Protein AF-A0A3D5CW64-F1 (afdb_monomer_lite)

Foldseek 3Di:
DPPVVVVVVVCLVCVQVVLVVVLVVVLVVCVVVVVVVVNVVSVVVSVVSNVCSVPVVVVVVVVVVVVCVVVPD

pLDDT: mean 89.23, std 5.82, range [57.94, 95.31]

Secondary structure (DSSP, 8-state):
--HHHHHHHHHHHHHHHHHHHHHHHHHHHHHHTT-HHHHHHHHHHHHHHHHHHHTHHHHHHHHHHHHHHHHT-

Radius of gyration: 16.79 Å; chains: 1; bounding box: 47×28×40 Å

Sequence (73 aa):
MNFGQNLDNWFLSNAQSLVLLAIVVIGLYLGFKREFSKLIGFLIIAIIAVGLVFNAAGVKDILLELFNRIIGA

Structure (mmCIF, N/CA/C/O backbone):
data_AF-A0A3D5CW64-F1
#
_entry.id   AF-A0A3D5CW64-F1
#
loop_
_atom_site.group_PDB
_atom_site.id
_atom_site.type_symbol
_atom_site.label_atom_id
_atom_site.label_alt_id
_atom_site.label_comp_id
_atom_site.label_asym_id
_atom_site.label_entity_id
_atom_site.label_seq_id
_atom_site.pdbx_PDB_ins_code
_atom_site.Cartn_x
_atom_site.Cartn_y
_atom_site.Cartn_z
_atom_site.occupancy
_atom_site.B_iso_or_equiv
_atom_site.auth_seq_id
_atom_site.auth_comp_id
_atom_site.auth_asym_id
_atom_site.auth_atom_id
_atom_site.pdbx_PDB_model_num
ATOM 1 N N . MET A 1 1 ? -1.126 -20.251 -20.608 1.00 71.06 1 MET A N 1
ATOM 2 C CA . MET A 1 1 ? -1.725 -18.926 -20.324 1.00 71.06 1 MET A CA 1
ATOM 3 C C . MET A 1 1 ? -0.804 -18.187 -19.366 1.00 71.06 1 MET A C 1
ATOM 5 O O . MET A 1 1 ? -0.423 -18.776 -18.363 1.00 71.06 1 MET A O 1
ATOM 9 N N . ASN A 1 2 ? -0.429 -16.943 -19.669 1.00 85.75 2 ASN A N 1
ATOM 10 C CA . ASN A 1 2 ? 0.470 -16.123 -18.842 1.00 85.75 2 ASN A CA 1
ATOM 11 C C . ASN A 1 2 ? -0.277 -15.466 -17.668 1.00 85.75 2 ASN A C 1
ATOM 13 O O . ASN A 1 2 ? -0.350 -14.248 -17.554 1.00 85.75 2 ASN A O 1
ATOM 17 N N . PHE A 1 3 ? -0.874 -16.286 -16.802 1.00 92.19 3 PHE A N 1
ATOM 18 C CA . PHE A 1 3 ? -1.674 -15.805 -15.674 1.00 92.19 3 PHE A CA 1
ATOM 19 C C . PHE A 1 3 ? -0.879 -14.874 -14.742 1.00 92.19 3 PHE A C 1
ATOM 21 O O . PHE A 1 3 ? -1.364 -13.795 -14.423 1.00 92.19 3 PHE A O 1
ATOM 28 N N . GLY A 1 4 ? 0.354 -15.250 -14.379 1.00 88.69 4 GLY A N 1
ATOM 29 C CA . GLY A 1 4 ? 1.202 -14.455 -13.479 1.00 88.69 4 GLY A CA 1
ATOM 30 C C . GLY A 1 4 ? 1.514 -13.060 -14.023 1.00 88.69 4 GLY A C 1
ATOM 31 O O . GLY A 1 4 ? 1.226 -12.070 -13.368 1.00 88.69 4 GLY A O 1
ATOM 32 N N . GLN A 1 5 ? 1.974 -12.967 -15.274 1.00 87.00 5 GLN A N 1
ATOM 33 C CA . GLN A 1 5 ? 2.262 -11.670 -15.902 1.00 87.00 5 GLN A CA 1
ATOM 34 C C . GLN A 1 5 ? 1.011 -10.789 -16.033 1.00 87.00 5 GLN A C 1
ATOM 36 O O . GLN A 1 5 ? 1.081 -9.575 -15.861 1.00 87.00 5 GLN A O 1
ATOM 41 N N . ASN A 1 6 ? -0.149 -11.390 -16.312 1.00 91.69 6 ASN A N 1
ATOM 42 C CA . ASN A 1 6 ? -1.406 -10.650 -16.394 1.00 91.69 6 ASN A CA 1
ATOM 43 C C . ASN A 1 6 ? -1.848 -10.117 -15.023 1.00 91.69 6 ASN A C 1
ATOM 45 O O . ASN A 1 6 ? -2.369 -9.005 -14.948 1.00 91.69 6 ASN A O 1
ATOM 49 N N . LEU A 1 7 ? -1.625 -10.883 -13.951 1.00 91.38 7 LEU A N 1
ATOM 50 C CA . LEU A 1 7 ? -1.922 -10.465 -12.582 1.00 91.38 7 LEU A CA 1
ATOM 51 C C . LEU A 1 7 ? -0.979 -9.353 -12.112 1.00 91.38 7 LEU A C 1
ATOM 53 O O . LEU A 1 7 ? -1.453 -8.369 -11.552 1.00 91.38 7 LEU A O 1
ATOM 57 N N . ASP A 1 8 ? 0.319 -9.474 -12.384 1.00 87.50 8 ASP A N 1
ATOM 58 C CA . ASP A 1 8 ? 1.315 -8.464 -12.014 1.00 87.50 8 ASP A CA 1
ATOM 59 C C . ASP A 1 8 ? 1.021 -7.128 -12.706 1.00 87.50 8 ASP A C 1
ATOM 61 O O . ASP A 1 8 ? 0.965 -6.078 -12.065 1.00 87.50 8 ASP A O 1
ATOM 65 N N . ASN A 1 9 ? 0.730 -7.170 -14.009 1.00 89.00 9 ASN A N 1
ATOM 66 C CA . ASN A 1 9 ? 0.361 -5.982 -14.776 1.00 89.00 9 ASN A CA 1
ATOM 67 C C . ASN A 1 9 ? -0.956 -5.363 -14.285 1.00 89.00 9 ASN A C 1
ATOM 69 O O . ASN A 1 9 ? -1.069 -4.138 -14.176 1.00 89.00 9 ASN A O 1
ATOM 73 N N . TRP A 1 10 ? -1.954 -6.190 -13.958 1.00 90.75 10 TRP A N 1
ATOM 74 C CA . TRP A 1 10 ? -3.200 -5.716 -13.358 1.00 90.75 10 TRP A CA 1
ATOM 75 C C . TRP A 1 10 ? -2.945 -5.061 -11.995 1.00 90.75 10 TRP A C 1
ATOM 77 O O . TRP A 1 10 ? -3.423 -3.958 -11.747 1.00 90.75 10 TRP A O 1
ATOM 87 N N . PHE A 1 11 ? -2.148 -5.677 -11.125 1.00 87.69 11 PHE A N 1
ATOM 88 C CA . PHE A 1 11 ? -1.880 -5.140 -9.796 1.00 87.69 11 PHE A CA 1
ATOM 89 C C . PHE A 1 11 ? -1.131 -3.807 -9.865 1.00 87.69 11 PHE A C 1
ATOM 91 O O . PHE A 1 11 ? -1.560 -2.837 -9.247 1.00 87.69 11 PHE A O 1
ATOM 98 N N . LEU A 1 12 ? -0.067 -3.722 -10.668 1.00 84.50 12 LEU A N 1
ATOM 99 C CA . LEU A 1 12 ? 0.726 -2.500 -10.809 1.00 84.50 12 LEU A CA 1
ATOM 100 C C . LEU A 1 12 ? -0.083 -1.345 -11.411 1.00 84.50 12 LEU A C 1
ATOM 102 O O . LEU A 1 12 ? 0.035 -0.215 -10.944 1.00 84.50 12 LEU A O 1
ATOM 106 N N . SER A 1 13 ? -0.945 -1.620 -12.394 1.00 88.62 13 SER A N 1
ATOM 107 C CA . SER A 1 13 ? -1.810 -0.593 -12.997 1.00 88.62 13 SER A CA 1
ATOM 108 C C . SER A 1 13 ? -2.935 -0.113 -12.073 1.00 88.62 13 SER A C 1
ATOM 110 O O . SER A 1 13 ? -3.425 0.999 -12.248 1.00 88.62 13 SER A O 1
ATOM 112 N N . ASN A 1 14 ? -3.322 -0.909 -11.071 1.00 90.12 14 ASN A N 1
ATOM 113 C CA . ASN A 1 14 ? -4.403 -0.582 -10.134 1.00 90.12 14 ASN A CA 1
ATOM 114 C C . ASN A 1 14 ? -3.913 -0.224 -8.719 1.00 90.12 14 ASN A C 1
ATOM 116 O O . ASN A 1 14 ? -4.722 0.177 -7.880 1.00 90.12 14 ASN A O 1
ATOM 120 N N . ALA A 1 15 ? -2.611 -0.336 -8.438 1.00 88.44 15 ALA A N 1
ATOM 121 C CA . ALA A 1 15 ? -2.036 -0.184 -7.100 1.00 88.44 15 ALA A CA 1
ATOM 122 C C . ALA A 1 15 ? -2.428 1.141 -6.427 1.00 88.44 15 ALA A C 1
ATOM 124 O O . ALA A 1 15 ? -2.790 1.156 -5.253 1.00 88.44 15 ALA A O 1
ATOM 125 N N . GLN A 1 16 ? -2.439 2.243 -7.181 1.00 89.31 16 GLN A N 1
ATOM 126 C CA . GLN A 1 16 ? -2.819 3.559 -6.670 1.00 89.31 16 GLN A CA 1
ATOM 127 C C . GLN A 1 16 ? -4.269 3.604 -6.180 1.00 89.31 16 GLN A C 1
ATOM 129 O O . GLN A 1 16 ? -4.532 3.969 -5.033 1.00 89.31 16 GLN A O 1
ATOM 134 N N . SER A 1 17 ? -5.216 3.189 -7.019 1.00 91.56 17 SER A N 1
ATOM 135 C CA . SER A 1 17 ? -6.640 3.181 -6.674 1.00 91.56 17 SER A CA 1
ATOM 136 C C . SER A 1 17 ? -6.960 2.187 -5.555 1.00 91.56 17 SER A C 1
ATOM 138 O O . SER A 1 17 ? -7.767 2.490 -4.676 1.00 91.56 17 SER A O 1
ATOM 140 N N . LEU A 1 18 ? -6.299 1.026 -5.543 1.00 92.62 18 LEU A N 1
ATOM 141 C CA . LEU A 1 18 ? -6.473 0.007 -4.506 1.00 92.62 18 LEU A CA 1
ATOM 142 C C . LEU A 1 18 ? -5.983 0.488 -3.137 1.00 92.62 18 LEU A C 1
ATOM 144 O O . LEU A 1 18 ? -6.665 0.272 -2.136 1.00 92.62 18 LEU A O 1
ATOM 148 N N . VAL A 1 19 ? -4.841 1.177 -3.084 1.00 91.31 19 VAL A N 1
ATOM 149 C CA . VAL A 1 19 ? -4.295 1.723 -1.833 1.00 91.31 19 VAL A CA 1
ATOM 150 C C . VAL A 1 19 ? -5.201 2.817 -1.274 1.00 91.31 19 VAL A C 1
ATOM 152 O O . VAL A 1 19 ? -5.489 2.807 -0.079 1.00 91.31 19 VAL A O 1
ATOM 155 N N . LEU A 1 20 ? -5.726 3.710 -2.117 1.00 92.88 20 LEU A N 1
ATOM 156 C CA . LEU A 1 20 ? -6.694 4.722 -1.682 1.00 92.88 20 LEU A CA 1
ATOM 157 C C . LEU A 1 20 ? -7.962 4.088 -1.106 1.00 92.88 20 LEU A C 1
ATOM 159 O O . LEU A 1 20 ? -8.415 4.478 -0.031 1.00 92.88 20 LEU A O 1
ATOM 163 N N . LEU A 1 21 ? -8.513 3.086 -1.794 1.00 94.88 21 LEU A N 1
ATOM 164 C CA . LEU A 1 21 ? -9.696 2.368 -1.331 1.00 94.88 21 LEU A CA 1
ATOM 165 C C . LEU A 1 21 ? -9.438 1.681 0.015 1.00 94.88 21 LEU A C 1
ATOM 167 O O . LEU A 1 21 ? -10.236 1.825 0.941 1.00 94.88 21 LEU A O 1
ATOM 171 N N . ALA A 1 22 ? -8.306 0.990 0.155 1.00 93.12 22 ALA A N 1
ATOM 172 C CA . ALA A 1 22 ? -7.916 0.353 1.407 1.00 93.12 22 ALA A CA 1
ATOM 173 C C . ALA A 1 22 ? -7.787 1.374 2.547 1.00 93.12 22 ALA A C 1
ATOM 175 O O . ALA A 1 22 ? -8.270 1.122 3.653 1.00 93.12 22 ALA A O 1
ATOM 176 N N . ILE A 1 23 ? -7.207 2.548 2.273 1.00 95.00 23 ILE A N 1
ATOM 177 C CA . ILE A 1 23 ? -7.074 3.613 3.269 1.00 95.00 23 ILE A CA 1
ATOM 178 C C . ILE A 1 23 ? -8.447 4.089 3.749 1.00 95.00 23 ILE A C 1
ATOM 180 O O . ILE A 1 23 ? -8.679 4.197 4.954 1.00 95.00 23 ILE A O 1
ATOM 184 N N . VAL A 1 24 ? -9.367 4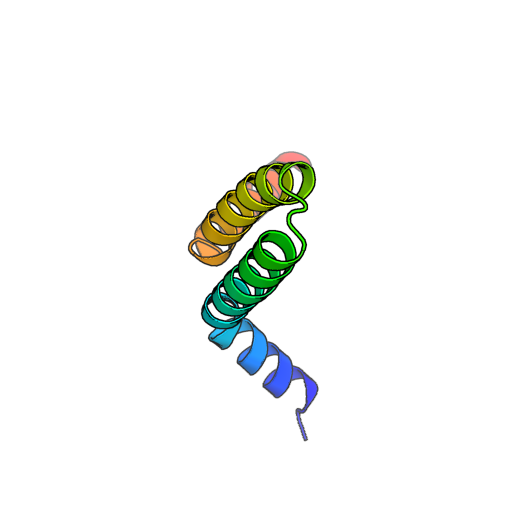.336 2.816 1.00 94.00 24 VAL A N 1
ATOM 185 C CA . VAL A 1 24 ? -10.730 4.787 3.123 1.00 94.00 24 VAL A CA 1
ATOM 186 C C . VAL A 1 24 ? -11.481 3.739 3.941 1.00 94.00 24 VAL A C 1
ATOM 188 O O . VAL A 1 24 ? -12.051 4.071 4.979 1.00 94.00 24 VAL A O 1
ATOM 191 N N . VAL A 1 25 ? -11.449 2.470 3.529 1.00 95.31 25 VAL A N 1
ATOM 192 C CA . VAL A 1 25 ? -12.153 1.380 4.225 1.00 95.31 25 VAL A CA 1
ATOM 193 C C . VAL A 1 25 ? -11.635 1.205 5.654 1.00 95.31 25 VAL A C 1
ATOM 195 O O . VAL A 1 25 ? -12.430 1.121 6.591 1.00 95.31 25 VAL A O 1
ATOM 198 N N . ILE A 1 26 ? -10.313 1.197 5.847 1.00 93.50 26 ILE A N 1
ATOM 199 C CA . ILE A 1 26 ? -9.709 1.039 7.176 1.00 93.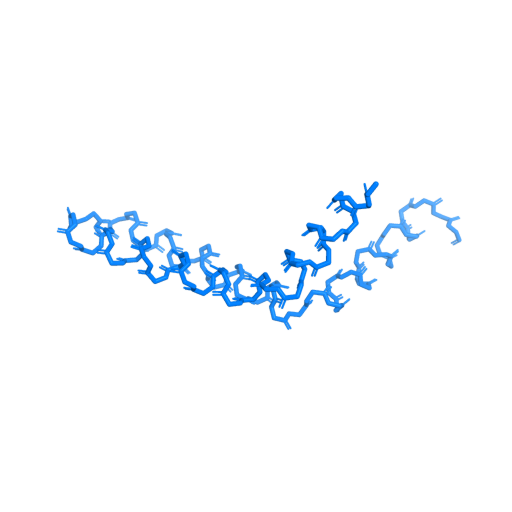50 26 ILE A CA 1
ATOM 200 C C . ILE A 1 26 ? -9.964 2.279 8.042 1.00 93.50 26 ILE A C 1
ATOM 202 O O . ILE A 1 26 ? -10.307 2.143 9.218 1.00 93.50 26 ILE A O 1
ATOM 206 N N . GLY A 1 27 ? -9.857 3.481 7.473 1.00 92.81 27 GLY A N 1
ATOM 207 C CA . GLY A 1 27 ? -10.150 4.730 8.176 1.00 92.81 27 GLY A CA 1
ATOM 208 C C . GLY A 1 27 ? -11.594 4.785 8.676 1.00 92.81 27 GLY A C 1
ATOM 209 O O . GLY A 1 27 ? -11.828 5.105 9.842 1.00 92.81 27 GLY A O 1
ATOM 210 N N . LEU A 1 28 ? -12.555 4.389 7.835 1.00 93.25 28 LEU A N 1
ATOM 211 C CA . LEU A 1 28 ? -13.961 4.272 8.222 1.00 93.25 28 LEU A CA 1
ATOM 212 C C . LEU A 1 28 ? -14.154 3.224 9.321 1.00 93.25 28 LEU A C 1
ATOM 214 O O . LEU A 1 28 ? -14.809 3.510 10.321 1.00 93.25 28 LEU A O 1
ATOM 218 N N . TYR A 1 29 ? -13.556 2.039 9.184 1.00 94.19 29 TYR A N 1
ATOM 219 C CA . TYR A 1 29 ? -13.654 0.979 10.189 1.00 94.19 29 TYR A CA 1
ATOM 220 C C . TYR A 1 29 ? -13.143 1.430 11.567 1.00 94.19 29 TYR A C 1
ATOM 222 O O . TYR A 1 29 ? -13.838 1.273 12.574 1.00 94.19 29 TYR A O 1
ATOM 230 N N . LEU A 1 30 ? -11.958 2.045 11.619 1.00 92.69 30 LEU A N 1
ATOM 231 C CA . LEU A 1 30 ? -11.376 2.555 12.864 1.00 92.69 30 LEU A CA 1
ATOM 232 C C . LEU A 1 30 ? -12.187 3.721 13.445 1.00 92.69 30 LEU A C 1
ATOM 234 O O . LEU A 1 30 ? -12.357 3.798 14.665 1.00 92.69 30 LEU A O 1
ATOM 238 N N . GLY A 1 31 ? -12.726 4.589 12.583 1.00 89.38 31 GLY A N 1
ATOM 239 C CA . GLY A 1 31 ? -13.618 5.680 12.970 1.00 89.38 31 GLY A CA 1
ATOM 240 C C . GLY A 1 31 ? -14.909 5.171 13.616 1.00 89.38 31 GLY A C 1
ATOM 241 O O . GLY A 1 31 ? -15.277 5.628 14.698 1.00 89.38 31 GLY A O 1
ATOM 242 N N . PHE A 1 32 ? -15.554 4.164 13.021 1.00 92.44 32 PHE A N 1
ATOM 243 C CA . PHE A 1 32 ? -16.767 3.551 13.573 1.00 92.44 32 PHE A CA 1
ATOM 244 C C . PHE A 1 32 ? -16.520 2.824 14.894 1.00 92.44 32 PHE A C 1
ATOM 246 O O . PHE A 1 32 ? -17.333 2.920 15.812 1.00 92.44 32 PHE A O 1
ATOM 253 N N . LYS A 1 33 ? -15.378 2.144 15.029 1.00 93.44 33 LYS A N 1
ATOM 254 C CA . LYS A 1 33 ? -14.999 1.450 16.266 1.00 93.44 33 LYS A CA 1
ATOM 255 C C . LYS A 1 33 ? -14.584 2.408 17.394 1.00 93.44 33 LYS A C 1
ATOM 257 O O . LYS A 1 33 ? -14.364 1.963 18.518 1.00 93.44 33 LYS A O 1
ATOM 262 N N . ARG A 1 34 ? -14.490 3.717 17.112 1.00 89.06 34 ARG A N 1
ATOM 263 C CA . ARG A 1 34 ? -14.031 4.768 18.040 1.00 89.06 34 ARG A CA 1
ATOM 264 C C . ARG A 1 34 ? -12.633 4.493 18.609 1.00 89.06 34 ARG A C 1
ATOM 266 O O . ARG A 1 34 ? -12.295 4.942 19.702 1.00 89.06 34 ARG A O 1
ATOM 273 N N . GLU A 1 35 ? -11.787 3.783 17.861 1.00 87.62 35 GLU A N 1
ATOM 274 C CA . GLU A 1 35 ? -10.402 3.499 18.252 1.00 87.62 35 GLU A CA 1
ATOM 275 C C . GLU A 1 35 ? -9.476 4.659 17.838 1.00 87.62 35 GLU A C 1
ATOM 277 O O . GLU A 1 35 ? -8.556 4.491 17.038 1.00 87.62 35 GLU A O 1
ATOM 282 N N . PHE A 1 36 ? -9.712 5.859 18.380 1.00 81.31 36 PHE A N 1
ATOM 283 C CA . PHE A 1 36 ? -9.033 7.091 17.945 1.00 81.31 36 PHE A CA 1
ATOM 284 C C . PHE A 1 36 ? -7.505 7.041 18.063 1.00 81.31 36 PHE A C 1
ATOM 286 O O . PHE A 1 36 ? -6.804 7.552 17.195 1.00 81.31 36 PHE A O 1
ATOM 293 N N . SER A 1 37 ? -6.975 6.363 19.083 1.00 87.12 37 SER A N 1
ATOM 294 C CA . SER A 1 37 ? -5.526 6.173 19.234 1.00 87.12 37 SER A CA 1
ATOM 295 C C . SER A 1 37 ? -4.918 5.391 18.059 1.00 87.12 37 SER A C 1
ATOM 297 O O . SER A 1 37 ? -3.861 5.760 17.548 1.00 87.12 37 SER A O 1
ATOM 299 N N . LYS A 1 38 ? -5.620 4.366 17.558 1.00 88.88 38 LYS A N 1
ATOM 300 C CA . LYS A 1 38 ? -5.190 3.598 16.380 1.00 88.88 38 LYS A CA 1
ATOM 301 C C . LYS A 1 38 ? -5.424 4.364 15.082 1.00 88.88 38 LYS A C 1
ATOM 303 O O . LYS A 1 38 ? -4.631 4.224 14.159 1.00 88.88 38 LYS A O 1
ATOM 308 N N . LEU A 1 39 ? -6.465 5.196 15.019 1.00 91.38 39 LEU A N 1
ATOM 309 C CA . LEU A 1 39 ? -6.752 6.044 13.862 1.00 91.38 39 LEU A CA 1
ATOM 310 C C . LEU A 1 39 ? -5.638 7.072 13.619 1.00 91.38 39 LEU A C 1
ATOM 312 O O . 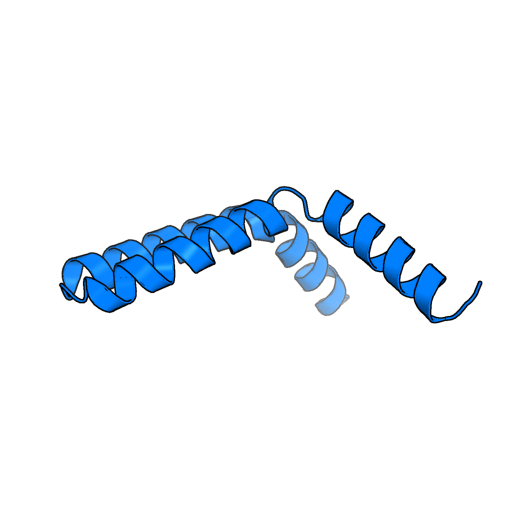LEU A 1 39 ? -5.208 7.231 12.484 1.00 91.38 39 LEU A O 1
ATOM 316 N N . ILE A 1 40 ? -5.107 7.709 14.667 1.00 89.56 40 ILE A N 1
ATOM 317 C CA . ILE A 1 40 ? -3.984 8.654 14.534 1.00 89.56 40 ILE A CA 1
ATOM 318 C C . ILE A 1 40 ? -2.731 7.948 13.999 1.00 89.56 40 ILE A C 1
ATOM 320 O O . ILE A 1 40 ? -2.120 8.424 13.044 1.00 89.56 40 ILE A O 1
ATOM 324 N N . GLY A 1 41 ? -2.373 6.789 14.564 1.00 90.69 41 GLY A N 1
ATOM 325 C CA . GLY A 1 41 ? -1.238 5.998 14.072 1.00 90.69 4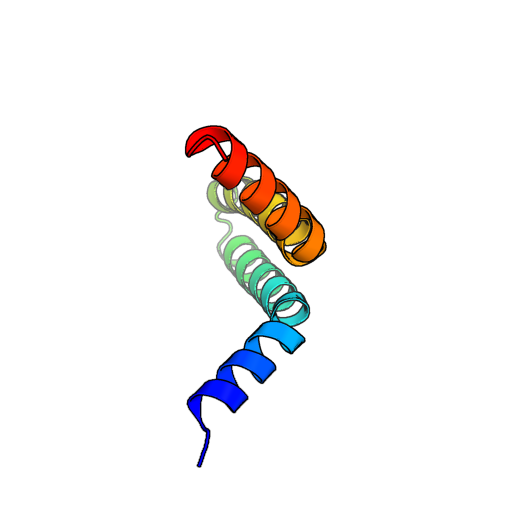1 GLY A CA 1
ATOM 326 C C . GLY A 1 41 ? -1.433 5.531 12.626 1.00 90.69 41 GLY A C 1
ATOM 327 O O . GLY A 1 41 ? -0.507 5.577 11.818 1.00 90.69 41 GLY A O 1
ATOM 328 N N . PHE A 1 42 ? -2.662 5.156 12.272 1.00 94.19 42 PHE A N 1
ATOM 329 C CA . PHE A 1 42 ? -3.031 4.778 10.915 1.00 94.19 42 PHE A CA 1
ATOM 330 C C . PHE A 1 42 ? -2.902 5.936 9.917 1.00 94.19 42 PHE A C 1
ATOM 332 O O . PHE A 1 42 ? -2.391 5.724 8.822 1.00 94.19 42 PHE A O 1
ATOM 339 N N . LEU A 1 43 ? -3.302 7.159 10.283 1.00 91.69 43 LEU A N 1
ATOM 340 C CA . LEU A 1 43 ? -3.204 8.325 9.398 1.00 91.69 43 LEU A CA 1
ATOM 341 C C . LEU A 1 43 ? -1.758 8.629 8.988 1.00 91.69 43 LEU A C 1
ATOM 343 O O . LEU A 1 43 ? -1.511 8.940 7.826 1.00 91.69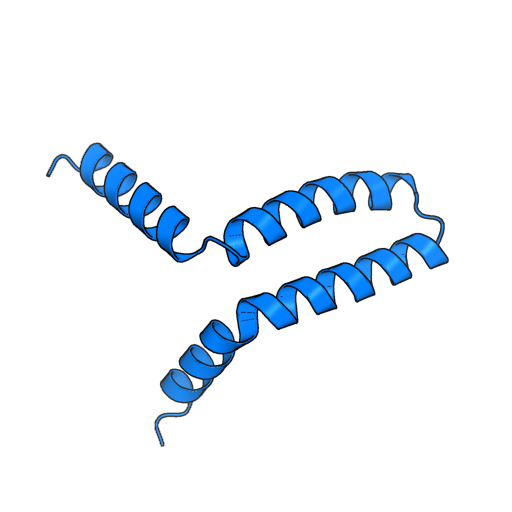 43 LEU A O 1
ATOM 347 N N . ILE A 1 44 ? -0.796 8.486 9.903 1.00 93.50 44 ILE A N 1
ATOM 348 C CA . ILE A 1 44 ? 0.630 8.685 9.598 1.00 93.50 44 ILE A CA 1
ATOM 349 C C . ILE A 1 44 ? 1.095 7.672 8.544 1.00 93.50 44 ILE A C 1
ATOM 351 O O . ILE A 1 44 ? 1.706 8.044 7.542 1.00 93.50 44 ILE A O 1
ATOM 355 N N . ILE A 1 45 ? 0.757 6.394 8.737 1.00 92.88 45 ILE A N 1
ATOM 356 C CA . ILE A 1 45 ? 1.105 5.319 7.799 1.00 92.88 45 ILE A CA 1
ATOM 357 C C . ILE A 1 45 ? 0.409 5.534 6.448 1.00 92.88 45 ILE A C 1
ATOM 359 O O . ILE A 1 45 ? 1.030 5.356 5.402 1.00 92.88 45 ILE A O 1
ATOM 363 N N . ALA A 1 46 ? -0.855 5.961 6.457 1.00 93.12 46 ALA A N 1
ATOM 364 C CA . ALA A 1 46 ? -1.625 6.237 5.251 1.00 93.12 46 ALA A CA 1
ATOM 365 C C . ALA A 1 46 ? -1.000 7.361 4.409 1.00 93.12 46 ALA A C 1
ATOM 367 O O . ALA A 1 46 ? -0.908 7.224 3.192 1.00 93.12 46 ALA A O 1
ATOM 368 N N . ILE A 1 47 ? -0.511 8.436 5.037 1.00 93.00 47 ILE A N 1
ATOM 369 C CA . ILE A 1 47 ? 0.178 9.532 4.335 1.00 93.00 47 ILE A CA 1
ATOM 370 C C . ILE A 1 47 ? 1.459 9.028 3.659 1.00 93.00 47 ILE A C 1
ATOM 372 O O . ILE A 1 47 ? 1.699 9.339 2.492 1.00 93.00 47 ILE A O 1
ATOM 376 N N . ILE A 1 48 ? 2.257 8.215 4.359 1.00 91.19 48 ILE A N 1
ATOM 377 C CA . ILE A 1 48 ? 3.482 7.624 3.800 1.00 91.19 48 ILE A CA 1
ATOM 378 C C . ILE A 1 48 ? 3.140 6.713 2.615 1.00 91.19 48 ILE A C 1
ATOM 380 O O . ILE A 1 48 ? 3.748 6.830 1.553 1.00 91.19 48 ILE A O 1
ATOM 384 N N . ALA A 1 49 ? 2.138 5.843 2.764 1.00 90.00 49 ALA A N 1
ATOM 385 C CA . ALA A 1 49 ? 1.700 4.937 1.705 1.00 90.00 49 ALA A CA 1
ATOM 386 C C . ALA A 1 49 ? 1.225 5.695 0.454 1.00 90.00 49 ALA A C 1
ATOM 388 O O . ALA A 1 49 ? 1.598 5.331 -0.659 1.00 90.00 49 ALA A O 1
ATOM 389 N N . VAL A 1 50 ? 0.465 6.782 0.625 1.00 90.31 50 VAL A N 1
ATOM 390 C CA . VAL A 1 50 ? 0.049 7.658 -0.481 1.00 90.31 50 VAL A CA 1
ATOM 391 C C . VAL A 1 50 ? 1.266 8.286 -1.162 1.00 90.31 50 VAL A C 1
ATOM 393 O O . VAL A 1 50 ? 1.393 8.183 -2.378 1.00 90.31 50 VAL A O 1
ATOM 396 N N . GLY A 1 51 ? 2.201 8.869 -0.409 1.00 89.31 51 GLY A N 1
ATOM 397 C CA . GLY A 1 51 ? 3.406 9.473 -0.989 1.00 89.31 51 GLY A CA 1
ATOM 398 C C . GLY A 1 51 ? 4.246 8.484 -1.807 1.00 89.31 51 GLY A C 1
ATOM 399 O O . GLY A 1 51 ? 4.710 8.818 -2.896 1.00 89.31 51 GLY A O 1
ATOM 400 N N . LEU A 1 52 ? 4.386 7.247 -1.323 1.00 88.88 52 LEU A N 1
ATOM 401 C CA . LEU A 1 52 ? 5.140 6.194 -2.008 1.00 88.88 52 LEU A CA 1
ATOM 402 C C . LEU A 1 52 ? 4.431 5.682 -3.265 1.00 88.88 52 LEU A C 1
ATOM 404 O O . LEU A 1 52 ? 5.064 5.517 -4.304 1.00 88.88 52 LEU A O 1
ATOM 408 N N . VAL A 1 53 ? 3.124 5.433 -3.191 1.00 86.44 53 VAL A N 1
ATOM 409 C CA . VAL A 1 53 ? 2.373 4.813 -4.292 1.00 86.44 53 VAL A CA 1
ATOM 410 C C . VAL A 1 53 ? 2.136 5.799 -5.436 1.00 86.44 53 VAL A C 1
ATOM 412 O O . VAL A 1 53 ? 2.151 5.401 -6.598 1.00 86.44 53 VAL A O 1
ATOM 415 N N . PHE A 1 54 ? 1.987 7.091 -5.134 1.00 87.38 54 PHE A N 1
ATOM 416 C CA . PHE A 1 54 ? 1.847 8.136 -6.152 1.00 87.38 54 PHE A CA 1
ATOM 417 C C . PHE A 1 54 ? 3.183 8.512 -6.811 1.00 87.38 54 PHE A C 1
ATOM 419 O O . PHE A 1 54 ? 3.179 9.058 -7.910 1.00 87.38 54 PHE A O 1
ATOM 426 N N . ASN A 1 55 ? 4.318 8.198 -6.175 1.00 86.56 55 ASN A N 1
ATOM 427 C CA . ASN A 1 55 ? 5.657 8.421 -6.722 1.00 86.56 55 ASN A CA 1
ATOM 428 C C . ASN A 1 55 ? 6.487 7.126 -6.787 1.00 86.56 55 ASN A C 1
ATOM 430 O O . ASN A 1 55 ? 7.667 7.099 -6.437 1.00 86.56 55 ASN A O 1
ATOM 434 N N . ALA A 1 56 ? 5.881 6.031 -7.248 1.00 82.06 56 ALA A N 1
ATOM 435 C CA . ALA A 1 56 ? 6.561 4.737 -7.317 1.00 82.06 56 ALA A CA 1
ATOM 436 C C . ALA A 1 56 ? 7.805 4.761 -8.230 1.00 82.06 56 ALA A C 1
ATOM 438 O O . ALA A 1 56 ? 8.796 4.091 -7.943 1.00 82.06 56 ALA A O 1
ATOM 439 N N . ALA A 1 57 ? 7.771 5.559 -9.305 1.00 82.62 57 ALA A N 1
ATOM 440 C CA . ALA A 1 57 ? 8.903 5.730 -10.215 1.00 82.62 57 ALA A CA 1
ATOM 441 C C . ALA A 1 57 ? 10.089 6.427 -9.529 1.00 82.62 57 ALA A C 1
ATOM 443 O O . ALA A 1 57 ? 11.182 5.871 -9.504 1.00 82.62 57 ALA A O 1
ATOM 444 N N . GLY A 1 58 ? 9.866 7.574 -8.877 1.00 83.56 58 GLY A N 1
ATOM 445 C CA . GLY A 1 58 ? 10.935 8.278 -8.167 1.00 83.56 58 GLY A CA 1
ATOM 446 C C . GLY A 1 58 ? 11.497 7.476 -6.991 1.00 83.56 58 GLY A C 1
ATOM 447 O O . GLY A 1 58 ? 12.699 7.499 -6.746 1.00 83.56 58 GLY A O 1
ATOM 448 N N . VAL A 1 59 ? 10.656 6.703 -6.293 1.00 85.06 59 VAL A N 1
ATOM 449 C CA . VAL A 1 59 ? 11.116 5.786 -5.236 1.00 85.06 59 VAL A CA 1
ATOM 450 C C . VAL A 1 59 ? 12.007 4.687 -5.814 1.00 85.06 59 VAL A C 1
ATOM 452 O O . VAL A 1 59 ? 13.060 4.404 -5.248 1.00 85.06 59 VAL A O 1
ATOM 455 N N . LYS A 1 60 ? 11.628 4.090 -6.950 1.00 86.56 60 LYS A N 1
ATOM 456 C CA . LYS A 1 60 ? 12.449 3.087 -7.642 1.00 86.56 60 LYS A CA 1
ATOM 457 C C . LYS A 1 60 ? 13.817 3.656 -8.027 1.00 86.56 60 LYS A C 1
ATOM 459 O O . LYS A 1 60 ? 14.819 2.982 -7.806 1.00 86.56 60 LYS A O 1
ATOM 464 N N . ASP A 1 61 ? 13.862 4.875 -8.553 1.00 90.81 61 ASP A N 1
ATOM 465 C CA . ASP A 1 61 ? 15.107 5.510 -8.992 1.00 90.81 61 ASP A CA 1
ATOM 466 C C . ASP A 1 61 ? 16.042 5.817 -7.813 1.00 90.81 61 ASP A C 1
ATOM 468 O O . ASP A 1 61 ? 17.219 5.464 -7.858 1.00 90.81 61 ASP A O 1
ATOM 472 N N . ILE A 1 62 ? 15.512 6.358 -6.709 1.00 88.44 62 ILE A N 1
ATOM 473 C CA . ILE A 1 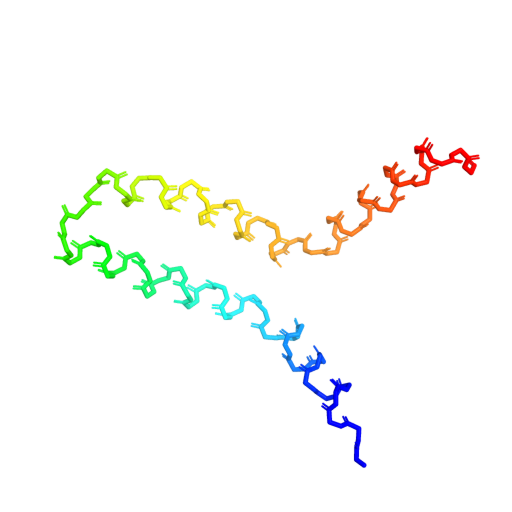62 ? 16.283 6.592 -5.474 1.00 88.44 62 ILE A CA 1
ATOM 474 C C . ILE A 1 62 ? 16.809 5.272 -4.900 1.00 88.44 62 ILE A C 1
ATOM 476 O O . ILE A 1 62 ? 17.960 5.189 -4.477 1.00 88.44 62 ILE A O 1
ATOM 480 N N . LEU A 1 63 ? 15.985 4.220 -4.877 1.00 89.31 63 LEU A N 1
ATOM 481 C CA . LEU A 1 63 ? 16.409 2.907 -4.389 1.00 89.31 63 LEU A CA 1
ATOM 482 C C . LEU A 1 63 ? 17.515 2.308 -5.259 1.00 89.31 63 LEU A C 1
ATOM 484 O O . LEU A 1 63 ? 18.454 1.730 -4.717 1.00 89.31 63 LEU A O 1
ATOM 488 N N . LEU A 1 64 ? 17.429 2.460 -6.581 1.00 92.00 64 LEU A N 1
ATOM 489 C CA . LEU A 1 64 ? 18.474 2.028 -7.507 1.00 92.00 64 LEU A CA 1
ATOM 490 C C . LEU A 1 64 ? 19.770 2.816 -7.302 1.00 92.00 64 LEU A C 1
ATOM 492 O O . LEU A 1 64 ? 20.843 2.218 -7.267 1.00 92.00 64 LEU A O 1
ATOM 496 N N . GLU A 1 65 ? 19.685 4.132 -7.119 1.00 92.50 65 GLU A N 1
ATOM 497 C CA . GLU A 1 65 ? 20.841 4.982 -6.827 1.00 92.50 65 GLU A CA 1
ATOM 498 C C . GLU A 1 65 ? 21.516 4.580 -5.509 1.00 92.50 65 GLU A C 1
ATOM 500 O O . GLU A 1 65 ? 22.731 4.380 -5.464 1.00 92.50 65 GLU A O 1
ATOM 505 N N . LEU A 1 66 ? 20.734 4.391 -4.442 1.00 91.50 66 LEU A N 1
ATOM 506 C CA . LEU A 1 66 ? 21.235 3.938 -3.145 1.00 91.50 66 LEU A CA 1
ATOM 507 C C . LEU A 1 66 ? 21.852 2.545 -3.230 1.00 91.50 66 LEU A C 1
ATOM 509 O O . LEU A 1 66 ? 22.918 2.317 -2.664 1.00 91.50 66 LEU A O 1
ATOM 513 N N . PHE A 1 67 ? 21.202 1.627 -3.944 1.00 93.44 67 PHE A N 1
ATOM 514 C CA . PHE A 1 67 ? 21.712 0.285 -4.177 1.00 93.44 67 PHE A CA 1
ATOM 515 C C . PHE A 1 67 ? 23.074 0.364 -4.863 1.00 93.44 67 PHE A C 1
ATOM 517 O O . PHE A 1 67 ? 24.057 -0.060 -4.266 1.00 93.44 67 PHE A O 1
ATOM 524 N N . ASN A 1 68 ? 23.166 1.019 -6.023 1.00 94.88 68 ASN A N 1
ATOM 525 C CA . ASN A 1 68 ? 24.415 1.183 -6.773 1.00 94.88 68 ASN A CA 1
ATOM 526 C C . ASN A 1 68 ? 25.525 1.838 -5.934 1.00 94.88 68 ASN A C 1
ATOM 528 O O . ASN A 1 68 ? 26.672 1.395 -5.974 1.00 94.88 68 ASN A O 1
ATOM 532 N N . ARG A 1 69 ? 25.177 2.833 -5.108 1.00 93.06 69 ARG A N 1
ATOM 533 C CA . ARG A 1 69 ? 26.109 3.500 -4.191 1.00 93.06 69 ARG A CA 1
ATOM 534 C C . ARG A 1 69 ? 26.628 2.587 -3.074 1.00 93.06 69 ARG A C 1
ATOM 536 O O . ARG A 1 69 ? 27.756 2.775 -2.630 1.00 93.06 69 ARG A O 1
ATOM 543 N N . ILE A 1 70 ? 25.832 1.626 -2.602 1.00 90.44 70 ILE A N 1
ATOM 544 C CA . ILE A 1 70 ? 26.217 0.682 -1.537 1.00 90.44 70 ILE A CA 1
ATOM 545 C C . ILE A 1 70 ? 27.115 -0.438 -2.073 1.00 90.44 70 ILE A C 1
ATOM 547 O O . ILE A 1 70 ? 28.057 -0.835 -1.392 1.00 90.44 70 ILE A O 1
ATOM 551 N N . ILE A 1 71 ? 26.840 -0.950 -3.273 1.00 89.56 71 ILE A N 1
ATOM 552 C CA . ILE A 1 71 ? 27.611 -2.062 -3.871 1.00 89.56 71 ILE A CA 1
ATOM 553 C C . ILE A 1 71 ? 28.843 -1.591 -4.644 1.00 89.56 71 ILE A C 1
ATOM 555 O O . ILE A 1 71 ? 29.637 -2.430 -5.058 1.00 89.56 71 ILE A O 1
ATOM 559 N N . GLY A 1 72 ? 29.030 -0.278 -4.794 1.00 70.06 72 GLY A N 1
ATOM 560 C CA . GLY A 1 72 ? 30.243 0.299 -5.368 1.00 70.06 72 GLY A CA 1
ATOM 561 C C . GLY A 1 72 ? 30.399 0.018 -6.859 1.00 70.06 72 GLY A C 1
ATOM 562 O O . GLY A 1 72 ? 31.484 -0.381 -7.281 1.00 70.06 72 GLY A O 1
ATOM 563 N N . ALA A 1 73 ? 29.323 0.200 -7.632 1.00 57.94 73 ALA A N 1
ATOM 564 C CA . ALA A 1 73 ? 29.477 0.416 -9.070 1.00 57.94 73 ALA A CA 1
ATOM 565 C C . ALA A 1 73 ? 30.247 1.720 -9.334 1.00 57.94 73 ALA A C 1
ATOM 567 O O . ALA A 1 73 ? 30.009 2.703 -8.590 1.00 57.94 73 ALA A O 1
#